Protein AF-A0A452YZP4-F1 (afdb_monomer_lite)

InterPro domains:
  IPR001733 Peptidase S26B [PTHR10806] (1-45)

Structure (mmCIF, N/CA/C/O backbone):
data_AF-A0A452YZP4-F1
#
_entry.id   AF-A0A452YZP4-F1
#
loop_
_atom_site.group_PDB
_atom_site.id
_atom_site.type_symbol
_atom_site.label_atom_id
_atom_site.label_alt_id
_atom_site.label_comp_id
_atom_site.label_asym_id
_atom_site.label_entity_id
_atom_site.label_seq_id
_atom_site.pdbx_PDB_ins_code
_atom_site.Cartn_x
_atom_site.Cartn_y
_atom_site.Cartn_z
_atom_site.occupancy
_atom_site.B_iso_or_equiv
_atom_site.auth_seq_id
_atom_site.auth_comp_id
_atom_site.auth_asym_id
_atom_site.auth_atom_id
_atom_site.pdbx_PDB_model_num
ATOM 1 N N . VAL A 1 1 ? -1.086 -8.858 4.670 1.00 80.19 1 VAL A N 1
ATOM 2 C CA . VAL A 1 1 ? -2.516 -8.817 5.053 1.00 80.19 1 VAL A CA 1
ATOM 3 C C . VAL A 1 1 ? -2.591 -8.907 6.559 1.00 80.19 1 VAL A C 1
ATOM 5 O O . VAL A 1 1 ? -1.878 -9.727 7.127 1.00 80.19 1 VAL A O 1
ATOM 8 N N . HIS A 1 2 ? -3.381 -8.042 7.179 1.00 88.12 2 HIS A N 1
ATOM 9 C CA . HIS A 1 2 ? -3.638 -8.033 8.613 1.00 88.12 2 HIS A CA 1
ATOM 10 C C . HIS A 1 2 ? -5.150 -8.127 8.833 1.00 88.12 2 HIS A C 1
ATOM 12 O O . HIS A 1 2 ? -5.905 -7.477 8.118 1.00 88.12 2 HIS A O 1
ATOM 18 N N . GLU A 1 3 ? -5.588 -8.953 9.776 1.00 91.00 3 GLU A N 1
ATOM 19 C CA . GLU A 1 3 ? -7.001 -9.112 10.121 1.00 91.00 3 GLU A CA 1
ATOM 20 C C . GLU A 1 3 ? -7.229 -8.592 11.539 1.00 91.00 3 GLU A C 1
ATOM 22 O O . GLU A 1 3 ? -6.535 -8.995 12.478 1.00 91.00 3 GLU A O 1
ATOM 27 N N . ARG A 1 4 ? -8.193 -7.682 11.689 1.00 88.75 4 ARG A N 1
ATOM 28 C CA . ARG A 1 4 ? -8.577 -7.129 12.985 1.00 88.75 4 ARG A CA 1
ATOM 29 C C . ARG A 1 4 ? -9.465 -8.129 13.710 1.00 88.75 4 ARG A C 1
ATOM 31 O O . ARG A 1 4 ? -10.589 -8.380 13.292 1.00 88.75 4 ARG A O 1
ATOM 38 N N . GLN A 1 5 ? -8.963 -8.673 14.817 1.00 88.94 5 GLN A N 1
ATOM 39 C CA . GLN A 1 5 ? -9.621 -9.769 15.540 1.00 88.94 5 GLN A CA 1
ATOM 40 C C . GLN A 1 5 ? -11.028 -9.425 16.048 1.00 88.94 5 GLN A C 1
ATOM 42 O O . GLN A 1 5 ? -11.870 -10.308 16.149 1.00 88.94 5 GLN A O 1
ATOM 47 N N . GLU A 1 6 ? -11.296 -8.155 16.350 1.00 89.12 6 GLU A N 1
ATOM 48 C CA . GLU A 1 6 ? -12.582 -7.721 16.906 1.00 89.12 6 GLU A CA 1
ATOM 49 C C . GLU A 1 6 ? -13.687 -7.592 15.849 1.00 89.12 6 GLU A C 1
ATOM 51 O O . GLU A 1 6 ? -14.851 -7.854 16.141 1.00 89.12 6 GLU A O 1
ATOM 56 N N . SER A 1 7 ? -13.339 -7.189 14.623 1.00 88.94 7 SER A N 1
ATOM 57 C CA . SER A 1 7 ? -14.309 -6.887 13.561 1.00 88.94 7 SER A CA 1
ATOM 58 C C . SER A 1 7 ? -14.262 -7.852 12.377 1.00 88.94 7 SER A C 1
ATOM 60 O O . SER A 1 7 ? -15.169 -7.840 11.546 1.00 88.94 7 SER A O 1
ATOM 62 N N . GLY A 1 8 ? -13.203 -8.657 12.256 1.00 88.00 8 GLY A N 1
ATOM 63 C CA . GLY A 1 8 ? -12.918 -9.454 11.059 1.00 88.00 8 GLY A CA 1
ATOM 64 C C . GLY A 1 8 ? -12.565 -8.606 9.831 1.00 88.00 8 GLY A C 1
ATOM 65 O O . GLY A 1 8 ? -12.510 -9.121 8.710 1.00 88.00 8 GLY A O 1
ATOM 66 N N . GLU A 1 9 ? -12.347 -7.296 10.001 1.00 90.62 9 GLU A N 1
ATOM 67 C CA . GLU A 1 9 ? -11.922 -6.429 8.904 1.00 90.62 9 GLU A CA 1
ATOM 68 C C . GLU A 1 9 ? -10.491 -6.756 8.484 1.00 90.62 9 GLU A C 1
ATOM 70 O O . GLU A 1 9 ? -9.629 -7.072 9.304 1.00 90.62 9 GLU A O 1
ATOM 75 N N . VAL A 1 10 ? -10.242 -6.672 7.177 1.00 93.50 10 VAL A N 1
ATOM 76 C CA . VAL A 1 10 ? -8.965 -7.058 6.583 1.00 93.50 10 VAL A CA 1
ATOM 77 C C . VAL A 1 10 ? -8.278 -5.839 5.997 1.00 93.50 10 VAL A C 1
ATOM 79 O O . VAL A 1 10 ? -8.722 -5.289 4.988 1.00 93.50 10 VAL A O 1
ATOM 82 N N . ASP A 1 11 ? -7.142 -5.501 6.592 1.00 95.25 11 ASP A N 1
ATOM 83 C CA . ASP A 1 11 ? -6.245 -4.449 6.155 1.00 95.25 11 ASP A CA 1
ATOM 84 C C . ASP A 1 11 ? -5.184 -5.026 5.200 1.00 95.25 11 ASP A C 1
ATOM 86 O O . ASP A 1 11 ? -4.498 -6.026 5.464 1.00 95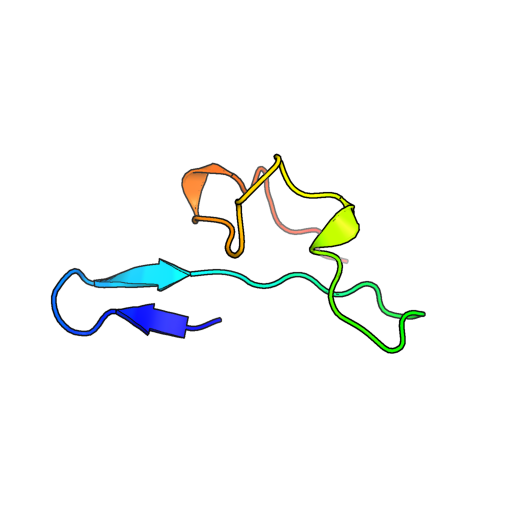.25 11 ASP A O 1
ATOM 90 N N . ILE A 1 12 ? -5.048 -4.387 4.043 1.00 96.12 12 ILE A N 1
ATOM 91 C CA . ILE A 1 12 ? -4.181 -4.815 2.947 1.00 96.12 12 ILE A CA 1
ATOM 92 C C . ILE A 1 12 ? -3.085 -3.766 2.746 1.00 96.12 12 ILE A C 1
ATOM 94 O O . ILE A 1 12 ? -3.349 -2.567 2.650 1.00 96.12 12 ILE A O 1
ATOM 98 N N . LEU A 1 13 ? -1.840 -4.235 2.662 1.00 96.31 13 LEU A N 1
ATOM 99 C CA . LEU A 1 13 ? -0.677 -3.439 2.279 1.00 96.31 13 LEU A CA 1
ATOM 100 C C . LEU A 1 13 ? -0.165 -3.964 0.945 1.00 96.31 13 LEU A C 1
ATOM 102 O O . LEU A 1 13 ? 0.057 -5.172 0.824 1.00 96.31 13 LEU A O 1
ATOM 106 N N . THR A 1 14 ? -0.008 -3.078 -0.035 1.00 95.31 14 THR A N 1
ATOM 107 C CA . THR A 1 14 ? 0.522 -3.437 -1.348 1.00 95.31 14 THR A CA 1
ATOM 108 C C . THR A 1 14 ? 2.011 -3.144 -1.423 1.00 95.31 14 THR A C 1
ATOM 110 O O . THR A 1 14 ? 2.550 -2.280 -0.720 1.00 95.31 14 THR A O 1
ATOM 113 N N . LYS A 1 15 ? 2.672 -3.925 -2.269 1.00 95.25 15 LYS A N 1
ATOM 114 C CA . LYS A 1 15 ? 4.067 -3.760 -2.630 1.00 95.25 15 LYS A CA 1
ATOM 115 C C . LYS A 1 15 ? 4.246 -4.248 -4.063 1.00 95.25 15 LYS A C 1
ATOM 117 O O . LYS A 1 15 ? 3.862 -5.377 -4.361 1.00 95.25 15 LYS A O 1
ATOM 122 N N . GLY A 1 16 ? 4.862 -3.434 -4.913 1.00 93.94 16 GLY A N 1
ATOM 123 C CA . GLY A 1 16 ? 5.340 -3.881 -6.222 1.00 93.94 16 GLY A CA 1
ATOM 124 C C . GLY A 1 16 ? 6.555 -4.813 -6.124 1.00 93.94 16 GLY A C 1
ATOM 125 O O . GLY A 1 16 ? 7.415 -4.638 -5.258 1.00 93.94 16 GLY A O 1
ATOM 126 N N . ASP A 1 17 ? 6.669 -5.762 -7.057 1.00 93.12 17 ASP A N 1
ATOM 127 C CA . ASP A 1 17 ? 7.743 -6.773 -7.071 1.00 93.12 17 ASP A CA 1
ATOM 128 C C . ASP A 1 17 ? 9.156 -6.168 -7.169 1.00 93.12 17 ASP A C 1
ATOM 130 O O . ASP A 1 17 ? 10.124 -6.766 -6.706 1.00 93.12 17 ASP A O 1
ATOM 134 N N . ASN A 1 18 ? 9.276 -4.958 -7.728 1.00 93.06 18 ASN A N 1
ATOM 135 C CA . ASN A 1 18 ? 10.541 -4.239 -7.908 1.00 93.06 18 ASN A CA 1
ATOM 136 C C . ASN A 1 18 ? 10.693 -3.017 -6.978 1.00 93.06 18 ASN A C 1
ATOM 138 O O . ASN A 1 18 ? 11.263 -2.001 -7.368 1.00 93.06 18 ASN A O 1
ATOM 142 N N . ASN A 1 19 ? 10.158 -3.083 -5.758 1.00 89.69 19 ASN A N 1
ATOM 143 C CA . ASN A 1 19 ? 10.274 -1.998 -4.777 1.00 89.69 19 ASN A CA 1
ATOM 144 C C . ASN A 1 19 ? 11.004 -2.461 -3.510 1.00 89.69 19 ASN A C 1
ATOM 146 O O . ASN A 1 19 ? 10.879 -3.611 -3.097 1.00 89.69 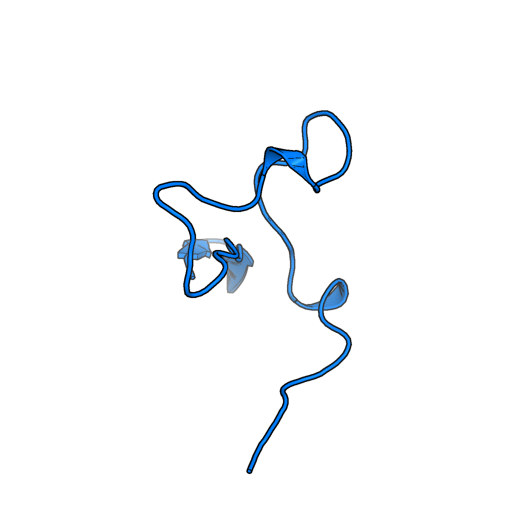19 ASN A O 1
ATOM 150 N N . PHE A 1 20 ? 11.704 -1.551 -2.817 1.00 91.50 20 PHE A N 1
ATOM 151 C CA . PHE A 1 20 ? 12.258 -1.810 -1.473 1.00 91.50 20 PHE A CA 1
ATOM 152 C C . PHE A 1 20 ? 11.206 -1.590 -0.371 1.00 91.50 20 PHE A C 1
ATOM 154 O O . PHE A 1 20 ? 11.061 -2.421 0.523 1.00 91.50 20 PHE A O 1
ATOM 161 N N . GLY A 1 21 ? 10.378 -0.547 -0.497 1.00 92.94 21 GLY A N 1
ATOM 162 C CA . GLY A 1 21 ? 9.280 -0.222 0.426 1.00 92.94 21 GLY A CA 1
ATOM 163 C C . GLY A 1 21 ? 7.895 -0.682 -0.041 1.00 92.94 21 GLY A C 1
ATOM 164 O O . GLY A 1 21 ? 7.766 -1.321 -1.087 1.00 92.94 21 GLY A O 1
ATOM 165 N N . ASP A 1 22 ? 6.880 -0.386 0.766 1.00 95.31 22 ASP A N 1
ATOM 166 C CA . ASP A 1 22 ? 5.465 -0.504 0.398 1.00 95.31 22 ASP A CA 1
ATOM 167 C C . ASP A 1 22 ? 5.010 0.646 -0.519 1.00 95.31 22 ASP A C 1
ATOM 169 O O . ASP A 1 22 ? 5.694 1.664 -0.653 1.00 95.31 22 ASP A O 1
ATOM 173 N N . ASP A 1 23 ? 3.850 0.488 -1.159 1.00 95.69 23 ASP A N 1
ATOM 174 C CA . ASP A 1 23 ? 3.360 1.460 -2.145 1.00 95.69 23 ASP A CA 1
ATOM 175 C C . ASP A 1 23 ? 2.527 2.600 -1.517 1.00 95.69 23 ASP A C 1
ATOM 177 O O . ASP A 1 23 ? 1.763 3.263 -2.220 1.00 95.69 23 ASP A O 1
ATOM 181 N N . ARG A 1 24 ? 2.640 2.867 -0.204 1.00 95.25 24 ARG A N 1
ATOM 182 C CA . ARG A 1 24 ? 1.776 3.845 0.501 1.00 95.25 24 ARG A CA 1
ATOM 183 C C . ARG A 1 24 ? 1.840 5.264 -0.059 1.00 95.25 24 ARG A C 1
ATOM 185 O O . ARG A 1 24 ? 0.880 6.011 0.089 1.00 95.25 24 ARG A O 1
ATOM 192 N N . LEU A 1 25 ? 2.937 5.638 -0.719 1.00 93.75 25 LEU A N 1
ATOM 193 C CA . LEU A 1 25 ? 3.056 6.927 -1.415 1.00 93.75 25 LEU A CA 1
ATOM 194 C C . LEU A 1 25 ? 2.019 7.104 -2.539 1.00 93.75 25 LEU A C 1
ATOM 196 O O . LEU A 1 25 ? 1.782 8.230 -2.965 1.00 93.75 25 LEU A O 1
ATOM 200 N N . LEU A 1 26 ? 1.418 6.012 -3.019 1.00 94.94 26 LEU A N 1
ATOM 201 C CA . LEU A 1 26 ? 0.389 6.015 -4.059 1.00 94.94 26 LEU A CA 1
ATOM 202 C C . LEU A 1 26 ? -1.039 6.018 -3.495 1.00 94.94 26 LEU A C 1
ATOM 204 O O . LEU A 1 26 ? -1.997 6.102 -4.263 1.00 94.94 26 LEU A O 1
ATOM 208 N N . TYR A 1 27 ? -1.208 5.887 -2.178 1.00 95.62 27 TYR A N 1
ATOM 209 C CA . TYR A 1 27 ? -2.527 5.904 -1.550 1.00 95.62 27 TYR A CA 1
ATOM 210 C C . TYR A 1 27 ? -3.055 7.336 -1.408 1.00 95.62 27 TYR A C 1
ATOM 212 O O . TYR A 1 27 ? -2.326 8.317 -1.570 1.00 95.62 27 TYR A O 1
ATOM 220 N N . ALA A 1 28 ? -4.339 7.465 -1.061 1.00 96.56 28 ALA A N 1
ATOM 221 C CA . ALA A 1 28 ? -4.889 8.756 -0.669 1.00 96.56 28 ALA A CA 1
ATOM 222 C C . ALA A 1 28 ? -4.154 9.312 0.566 1.00 96.56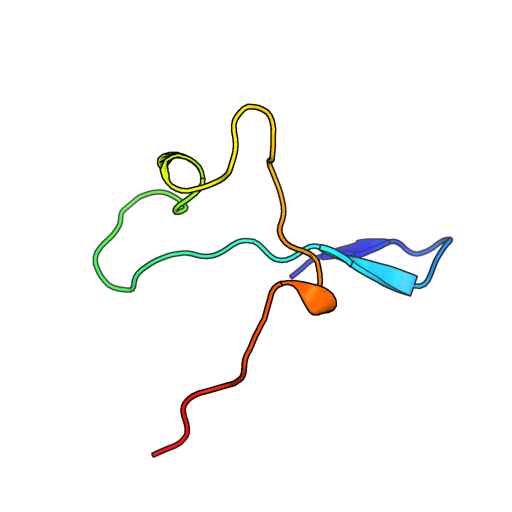 28 ALA A C 1
ATOM 224 O O . ALA A 1 28 ? -3.639 8.566 1.402 1.00 96.56 28 ALA A O 1
ATOM 225 N N . GLN A 1 29 ? -4.117 10.637 0.709 1.00 96.69 29 GLN A N 1
ATOM 226 C CA . GLN A 1 29 ? -3.418 11.283 1.818 1.00 96.69 29 GLN A CA 1
ATOM 227 C C . GLN A 1 29 ? -3.924 10.777 3.182 1.00 96.69 29 GLN A C 1
ATOM 229 O O . GLN A 1 29 ? -5.120 10.798 3.459 1.00 96.69 29 GLN A O 1
ATOM 234 N N . GLY A 1 30 ? -2.997 10.337 4.040 1.00 95.56 30 GLY A N 1
ATOM 235 C CA . GLY A 1 30 ? -3.302 9.808 5.377 1.00 95.56 30 GLY A CA 1
ATOM 236 C C . GLY A 1 30 ? -3.795 8.356 5.398 1.00 95.56 30 GLY A C 1
ATOM 237 O O . GLY A 1 30 ? -3.972 7.789 6.475 1.00 95.56 30 GLY A O 1
ATOM 238 N N . GLN A 1 31 ? -3.979 7.724 4.238 1.00 96.38 31 GLN A N 1
ATOM 239 C CA . GLN A 1 31 ? -4.367 6.325 4.150 1.00 96.38 31 GLN A CA 1
ATOM 240 C C . GLN A 1 31 ? -3.138 5.418 4.283 1.00 96.38 31 GLN A C 1
ATOM 242 O O . GLN A 1 31 ? -2.185 5.518 3.518 1.00 96.38 31 GLN A O 1
ATOM 247 N N . LEU A 1 32 ? -3.173 4.497 5.248 1.00 94.94 32 LEU A N 1
ATOM 248 C CA . LEU A 1 32 ? -2.070 3.558 5.510 1.00 94.94 32 LEU A CA 1
ATOM 249 C C . LEU A 1 32 ? -2.353 2.129 5.023 1.00 94.94 32 LEU A C 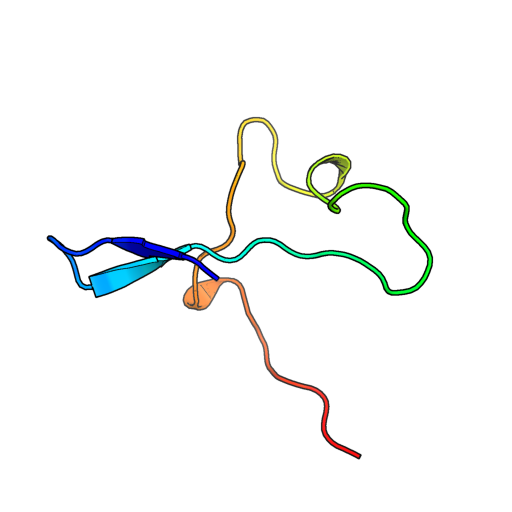1
ATOM 251 O O . LEU A 1 32 ? -1.418 1.341 4.855 1.00 94.94 32 LEU A O 1
ATOM 255 N N . TRP A 1 33 ? -3.631 1.812 4.793 1.00 96.19 33 TRP A N 1
ATOM 256 C CA . TRP A 1 33 ? -4.132 0.475 4.478 1.00 96.19 33 TRP A CA 1
ATOM 257 C C . TRP A 1 33 ? -5.253 0.535 3.437 1.00 96.19 33 TRP A C 1
ATOM 259 O O . TRP A 1 33 ? -6.057 1.473 3.409 1.00 96.19 33 TRP A O 1
ATOM 269 N N . LEU A 1 34 ? -5.339 -0.499 2.604 1.00 96.38 34 LEU A N 1
ATOM 270 C CA . LEU A 1 34 ? -6.485 -0.747 1.734 1.00 96.38 34 LEU A CA 1
ATOM 271 C C . LEU A 1 34 ? -7.448 -1.728 2.407 1.00 96.38 34 LEU A C 1
ATOM 273 O O . LEU A 1 34 ? -7.022 -2.627 3.124 1.00 96.38 34 LEU A O 1
ATOM 277 N N . GLN A 1 35 ? -8.738 -1.580 2.128 1.00 95.12 35 GLN A N 1
ATOM 278 C CA . GLN A 1 35 ? -9.777 -2.526 2.518 1.00 95.12 35 GLN A CA 1
ATOM 279 C C . GLN A 1 35 ? -10.147 -3.407 1.326 1.00 95.12 35 GLN A C 1
ATOM 281 O O . GLN A 1 35 ? -9.909 -3.038 0.174 1.00 95.12 35 GLN A O 1
ATOM 286 N N . LYS A 1 36 ? -10.798 -4.547 1.583 1.00 92.94 36 LYS A N 1
ATOM 287 C CA . LYS A 1 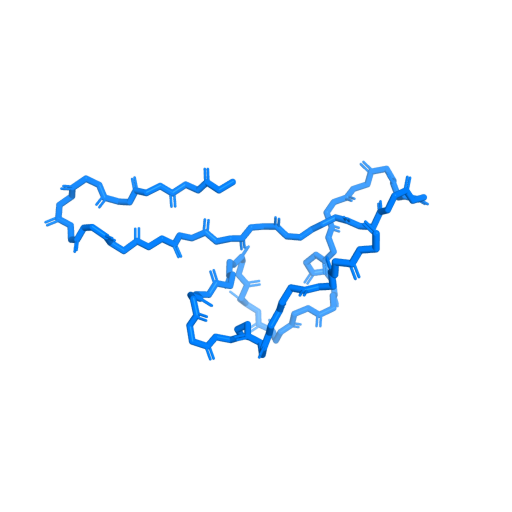36 ? -11.239 -5.475 0.523 1.00 92.94 36 LYS A CA 1
ATOM 288 C C . LYS A 1 36 ? -12.052 -4.799 -0.587 1.00 92.94 36 LYS A C 1
ATOM 290 O O . LYS A 1 36 ? -11.859 -5.133 -1.748 1.00 92.94 36 LYS A O 1
ATOM 295 N N . HIS A 1 37 ? -12.912 -3.836 -0.256 1.00 93.31 37 HIS A N 1
ATOM 296 C CA . HIS A 1 37 ? -13.740 -3.135 -1.244 1.00 93.31 37 HIS A CA 1
ATOM 297 C C . HIS A 1 37 ? -12.951 -2.186 -2.166 1.00 93.31 37 HIS A C 1
ATOM 299 O O . HIS A 1 37 ? -13.4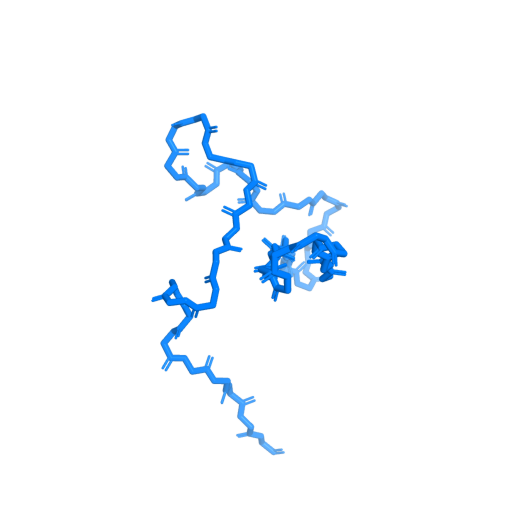89 -1.751 -3.177 1.00 93.31 37 HIS A O 1
ATOM 305 N N . HIS A 1 38 ? -11.681 -1.886 -1.864 1.00 94.44 38 HIS A N 1
ATOM 306 C CA . HIS A 1 38 ? -10.790 -1.155 -2.774 1.00 94.44 38 HIS A CA 1
ATOM 307 C C . HIS A 1 38 ? -10.167 -2.056 -3.855 1.00 94.44 38 HIS A C 1
ATOM 309 O O . HIS A 1 38 ? -9.513 -1.554 -4.766 1.00 94.44 38 HIS A O 1
ATOM 315 N N . ILE A 1 39 ? -10.322 -3.382 -3.759 1.00 93.75 39 ILE A N 1
ATOM 316 C CA . ILE A 1 39 ? -9.694 -4.342 -4.670 1.00 93.75 39 ILE A CA 1
ATOM 317 C C . ILE A 1 39 ? -10.689 -4.741 -5.759 1.00 93.75 39 ILE A C 1
ATOM 319 O O . ILE A 1 39 ? -11.713 -5.356 -5.475 1.00 93.75 39 ILE A O 1
ATOM 323 N N . MET A 1 40 ? -10.368 -4.437 -7.018 1.00 95.25 40 MET A N 1
ATOM 324 C CA . MET A 1 40 ? -11.247 -4.775 -8.148 1.00 95.25 40 MET A CA 1
ATOM 325 C C . MET A 1 40 ? -11.160 -6.245 -8.575 1.00 95.25 40 MET A C 1
ATOM 327 O O . MET A 1 40 ? -12.104 -6.780 -9.147 1.00 95.25 40 MET A O 1
ATOM 331 N N . GLY A 1 41 ? -10.041 -6.917 -8.308 1.00 94.00 41 GLY A N 1
ATOM 332 C CA . GLY A 1 41 ? -9.858 -8.316 -8.674 1.00 94.00 41 GLY A CA 1
ATOM 333 C C . GLY A 1 41 ? -8.433 -8.803 -8.447 1.00 94.00 41 GLY A C 1
ATOM 334 O O . GLY A 1 41 ? -7.568 -8.061 -7.984 1.00 94.00 41 GLY A O 1
ATOM 335 N N . ARG A 1 42 ? -8.198 -10.071 -8.783 1.00 93.75 42 ARG A N 1
ATOM 336 C CA . ARG A 1 42 ? -6.884 -10.719 -8.737 1.00 93.75 42 ARG A CA 1
ATOM 337 C C . ARG A 1 42 ? -6.543 -11.228 -10.130 1.00 93.75 42 ARG A C 1
ATOM 339 O O . ARG A 1 42 ? -7.323 -11.985 -10.701 1.00 93.75 42 ARG A O 1
ATOM 346 N N . ALA A 1 43 ? -5.378 -10.850 -10.642 1.00 92.94 43 ALA A N 1
ATOM 347 C CA . ALA A 1 43 ? -4.844 -11.453 -11.854 1.00 92.94 43 ALA A CA 1
ATOM 348 C C . ALA A 1 43 ? -4.471 -12.920 -11.582 1.00 92.94 43 ALA A C 1
ATOM 350 O O . ALA A 1 43 ? -3.853 -13.229 -10.563 1.00 92.94 43 ALA A O 1
ATOM 351 N N . VAL A 1 44 ? -4.875 -13.814 -12.481 1.00 92.00 44 VAL A N 1
ATOM 352 C CA . VAL A 1 44 ? -4.513 -15.235 -12.474 1.00 92.00 44 VAL A CA 1
ATOM 353 C C . VAL A 1 44 ? -3.978 -15.587 -13.858 1.00 92.00 44 VAL A C 1
ATOM 355 O O . VAL A 1 44 ? -4.517 -15.107 -14.857 1.00 92.00 44 VAL A O 1
ATOM 358 N N . GLY A 1 45 ? -2.910 -16.375 -13.904 1.00 85.50 45 GLY A N 1
ATOM 359 C CA . GLY A 1 45 ? -2.258 -16.861 -15.117 1.00 85.50 45 GLY A CA 1
ATOM 360 C C . GLY A 1 45 ? -1.825 -18.304 -14.941 1.00 85.50 45 GLY A C 1
ATOM 361 O O . GLY A 1 45 ? -1.808 -18.760 -13.773 1.00 85.50 45 GLY A O 1
#

Foldseek 3Di:
DDADPVPRWDWDWADDPPDPDTPCVPDDPPDDTDTPVVDPDDDDD

Sequence (45 aa):
VHERQESGEVDILTKGDNNFGDDRLLYAQGQLWLQKHHIMGRAVG

Secondary structure (DSSP, 8-state):
-EE-TTT--EEE----TT-SS-SGGGSPTT---EEGGG-------

Radius of gyration: 11.97 Å; chains: 1; bounding box: 27×28×32 Å

Organism: Aegilops tauschii subsp. strangulata (NCBI:txid200361)

pLDDT: mean 93.02, std 3.36, range [80.19, 96.69]